Protein AF-A0A4S8HVN1-F1 (afdb_monomer_lite)

Radius of gyration: 25.03 Å; chains: 1; bounding box: 62×56×63 Å

Structure (mmCIF, N/CA/C/O backbone):
data_AF-A0A4S8HVN1-F1
#
_entry.id   AF-A0A4S8HVN1-F1
#
loop_
_atom_site.group_PDB
_atom_site.id
_atom_site.type_symbol
_atom_site.label_atom_id
_atom_site.label_alt_id
_atom_site.label_comp_id
_atom_site.label_asym_id
_atom_site.label_entity_id
_atom_site.label_seq_id
_atom_site.pdbx_PDB_ins_code
_atom_site.Cartn_x
_atom_site.Cartn_y
_atom_site.Cartn_z
_atom_site.occupancy
_atom_site.B_iso_or_equiv
_atom_site.auth_seq_id
_atom_site.auth_comp_id
_atom_site.auth_asym_id
_atom_site.auth_atom_id
_atom_site.pdbx_PDB_model_num
ATOM 1 N N . MET A 1 1 ? 39.379 36.004 -40.654 1.00 59.44 1 MET A N 1
ATOM 2 C CA . MET A 1 1 ? 37.953 35.835 -40.275 1.00 59.44 1 MET A CA 1
ATOM 3 C C . MET A 1 1 ? 37.566 34.396 -39.906 1.00 59.44 1 MET A C 1
ATOM 5 O O . MET A 1 1 ? 36.552 34.215 -39.252 1.00 59.44 1 MET A O 1
ATOM 9 N N . THR A 1 2 ? 38.378 33.380 -40.217 1.00 70.06 2 THR A N 1
ATOM 10 C CA . THR A 1 2 ? 38.041 31.950 -40.045 1.00 70.06 2 THR A CA 1
ATOM 11 C C . THR A 1 2 ? 38.056 31.439 -38.596 1.00 70.06 2 THR A C 1
ATOM 13 O O . THR A 1 2 ? 37.197 30.651 -38.219 1.00 70.06 2 THR A O 1
ATOM 16 N N . LYS A 1 3 ? 38.964 31.934 -37.741 1.00 66.06 3 LYS A N 1
ATOM 17 C CA . LYS A 1 3 ? 39.066 31.487 -36.334 1.00 66.06 3 LYS A CA 1
ATOM 18 C C . LYS A 1 3 ? 37.858 31.881 -35.470 1.00 66.06 3 LYS A C 1
ATOM 20 O O . LYS A 1 3 ? 37.474 31.131 -34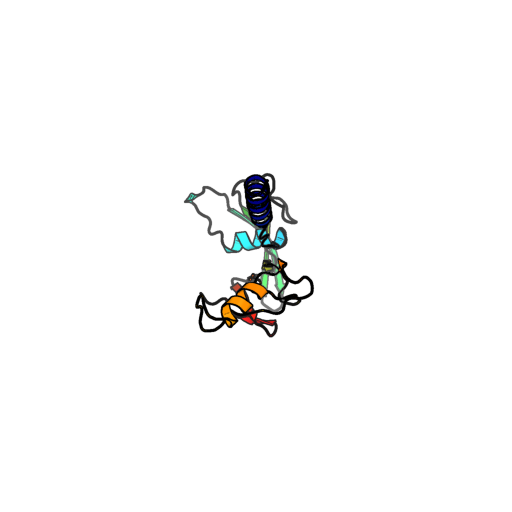.584 1.00 66.06 3 LYS A O 1
ATOM 25 N N . LYS A 1 4 ? 37.240 33.037 -35.749 1.00 71.06 4 LYS A N 1
ATOM 26 C CA . LYS A 1 4 ? 36.045 33.508 -35.024 1.00 71.06 4 LYS A CA 1
ATOM 27 C C . LYS A 1 4 ? 34.813 32.668 -35.370 1.00 71.06 4 LYS A C 1
ATOM 29 O O . LYS A 1 4 ? 34.075 32.290 -34.473 1.00 71.06 4 LYS A O 1
ATOM 34 N N . ALA A 1 5 ? 34.645 32.316 -36.647 1.00 78.56 5 ALA A N 1
ATOM 35 C CA . ALA A 1 5 ? 33.566 31.436 -37.093 1.00 78.56 5 ALA A CA 1
ATOM 36 C C . ALA A 1 5 ? 33.685 30.024 -36.489 1.00 78.56 5 ALA A C 1
ATOM 38 O O . ALA A 1 5 ? 32.685 29.448 -36.077 1.00 78.56 5 ALA A O 1
ATOM 39 N N . PHE A 1 6 ? 34.911 29.505 -36.360 1.00 85.06 6 PHE A N 1
ATOM 40 C CA . PHE A 1 6 ? 35.167 28.207 -35.733 1.00 85.06 6 PHE A CA 1
ATOM 41 C C . PHE A 1 6 ? 34.786 28.180 -34.243 1.00 85.06 6 PHE A C 1
ATOM 43 O O . PHE A 1 6 ? 34.097 27.266 -33.802 1.00 85.06 6 PHE A O 1
ATOM 50 N N . PHE A 1 7 ? 35.159 29.214 -33.481 1.00 83.44 7 PHE A N 1
ATOM 51 C CA . PHE A 1 7 ? 34.783 29.317 -32.065 1.00 83.44 7 PHE A CA 1
ATOM 52 C C . PHE A 1 7 ? 33.270 29.459 -31.861 1.00 83.44 7 PHE A C 1
ATOM 54 O O . PHE A 1 7 ? 32.719 28.861 -30.943 1.00 83.44 7 PHE A O 1
ATOM 61 N N . VAL A 1 8 ? 32.585 30.201 -32.736 1.00 83.38 8 VAL A N 1
ATOM 62 C CA . VAL A 1 8 ? 31.120 30.334 -32.691 1.00 83.38 8 VAL A CA 1
ATOM 63 C C . VAL A 1 8 ? 30.433 29.003 -33.013 1.00 83.38 8 VAL A C 1
ATOM 65 O O . VAL A 1 8 ? 29.471 28.643 -32.341 1.00 83.38 8 VAL A O 1
ATOM 68 N N . ALA A 1 9 ? 30.957 28.233 -33.971 1.00 83.38 9 ALA A N 1
ATOM 69 C CA . ALA A 1 9 ? 30.443 26.901 -34.287 1.00 83.38 9 ALA A CA 1
ATOM 70 C C . ALA A 1 9 ? 30.642 25.906 -33.129 1.00 83.38 9 ALA A C 1
ATOM 72 O O . ALA A 1 9 ? 29.730 25.142 -32.823 1.00 83.38 9 ALA A O 1
ATOM 73 N N . GLN A 1 10 ? 31.789 25.945 -32.438 1.00 79.88 10 GLN A N 1
ATOM 74 C CA . GLN A 1 10 ? 32.013 25.116 -31.246 1.00 79.88 10 GLN A CA 1
ATOM 75 C C . GLN A 1 10 ? 31.101 25.514 -30.080 1.00 79.88 10 GLN A C 1
ATOM 77 O O . GLN A 1 10 ? 30.594 24.639 -29.380 1.00 79.88 10 GLN A O 1
ATOM 82 N N . LEU A 1 11 ? 30.855 26.813 -29.894 1.00 80.31 11 LEU A N 1
ATOM 83 C CA . LEU A 1 11 ? 29.944 27.303 -28.862 1.00 80.31 11 LEU A CA 1
ATOM 84 C C . LEU A 1 11 ? 28.495 26.871 -29.148 1.00 80.31 11 LEU A C 1
ATOM 86 O O . LEU A 1 11 ? 27.813 26.403 -28.244 1.00 80.31 11 LEU A O 1
ATOM 90 N N . LEU A 1 12 ? 28.049 26.941 -30.406 1.00 77.31 12 LEU A N 1
ATOM 91 C CA . LEU A 1 12 ? 26.732 26.448 -30.834 1.00 77.31 12 LEU A CA 1
ATOM 92 C C . LEU A 1 12 ? 26.573 24.936 -30.613 1.00 77.31 12 LEU A C 1
ATOM 94 O O . LEU A 1 12 ? 25.526 24.495 -30.141 1.00 77.31 12 LEU A O 1
ATOM 98 N N . LEU A 1 13 ? 27.619 24.150 -30.883 1.00 77.31 13 LEU A N 1
ATOM 99 C CA . LEU A 1 13 ? 27.610 22.703 -30.653 1.00 77.31 13 LEU A CA 1
ATOM 100 C C . LEU A 1 13 ? 27.547 22.350 -29.155 1.00 77.31 13 LEU A C 1
ATOM 102 O O . LEU A 1 13 ? 26.911 21.369 -28.778 1.00 77.31 13 LEU A O 1
ATOM 106 N N . ALA A 1 14 ? 28.179 23.155 -28.296 1.00 75.69 14 ALA A N 1
ATOM 107 C CA . ALA A 1 14 ? 28.121 22.986 -26.845 1.00 75.69 14 ALA A CA 1
ATOM 108 C C . ALA A 1 14 ? 26.739 23.352 -26.272 1.00 75.69 14 ALA A C 1
ATOM 110 O O . ALA A 1 14 ? 26.232 22.648 -25.401 1.00 75.69 14 ALA A O 1
ATOM 111 N N . VAL A 1 15 ? 26.093 24.399 -26.799 1.00 71.44 15 VAL A N 1
ATOM 112 C CA . VAL A 1 15 ? 24.737 24.808 -26.386 1.00 71.44 15 VAL A CA 1
ATOM 113 C C . VAL A 1 15 ? 23.691 23.755 -26.777 1.00 71.44 15 VAL A C 1
ATOM 115 O O . VAL A 1 15 ? 22.783 23.485 -25.995 1.00 71.44 15 VAL A O 1
ATOM 118 N N . MET A 1 16 ? 23.850 23.086 -27.925 1.00 63.56 16 MET A N 1
ATOM 119 C CA . MET A 1 16 ? 22.971 21.977 -28.327 1.00 63.56 16 MET A CA 1
ATOM 120 C C . MET A 1 16 ? 23.095 20.738 -27.426 1.00 63.56 16 MET A C 1
ATOM 122 O O . MET A 1 16 ? 22.114 20.021 -27.256 1.00 63.56 16 MET A O 1
ATOM 126 N N . GLN A 1 17 ? 24.260 20.493 -26.815 1.00 57.97 17 GLN A N 1
ATOM 127 C CA . GLN A 1 17 ? 24.431 19.396 -25.850 1.00 57.97 17 GLN A CA 1
ATOM 128 C C . GLN A 1 17 ? 23.949 19.752 -24.435 1.00 57.97 17 GLN A C 1
ATOM 130 O O . GLN A 1 17 ? 23.605 18.857 -23.666 1.00 57.97 17 GLN A O 1
ATOM 135 N N . ALA A 1 18 ? 23.875 21.044 -24.093 1.00 56.88 18 ALA A N 1
ATOM 136 C CA . ALA A 1 18 ? 23.375 21.506 -22.797 1.00 56.88 18 ALA A CA 1
ATOM 137 C C . ALA A 1 18 ? 21.836 21.465 -22.683 1.00 56.88 18 ALA A C 1
ATOM 139 O O . ALA A 1 18 ? 21.314 21.414 -21.575 1.00 56.88 18 ALA A O 1
ATOM 140 N N . GLY A 1 19 ? 21.106 21.436 -23.805 1.00 55.88 19 GLY A N 1
ATOM 141 C CA . GLY A 1 19 ? 19.637 21.359 -23.833 1.00 55.88 19 GLY A CA 1
ATOM 142 C C . GLY A 1 19 ? 19.036 19.960 -23.629 1.00 55.88 19 GLY A C 1
ATOM 143 O O . GLY A 1 19 ? 17.837 19.791 -23.817 1.00 55.88 19 GLY A O 1
ATOM 144 N N . ALA A 1 20 ? 19.839 18.946 -23.291 1.00 50.34 20 ALA A N 1
ATOM 145 C CA . ALA A 1 20 ? 19.409 17.543 -23.274 1.00 50.34 20 ALA A CA 1
ATOM 146 C C . ALA A 1 20 ? 19.099 16.967 -21.873 1.00 50.34 20 ALA A C 1
ATOM 148 O O . ALA A 1 20 ? 18.947 15.752 -21.750 1.00 50.34 20 ALA A O 1
ATOM 149 N N . GLN A 1 21 ? 19.046 17.788 -20.815 1.00 51.12 21 GLN A N 1
ATOM 150 C CA . GLN A 1 21 ? 19.045 17.288 -19.426 1.00 51.12 21 GLN A CA 1
ATOM 151 C C . GLN A 1 21 ? 17.822 17.635 -18.567 1.00 51.12 21 GLN A C 1
ATOM 153 O O . GLN A 1 21 ? 17.837 17.334 -17.378 1.00 51.12 21 GLN A O 1
ATOM 158 N N . ASP A 1 22 ? 16.735 18.153 -19.136 1.00 47.06 22 ASP A N 1
ATOM 159 C CA . ASP A 1 22 ? 15.462 18.213 -18.409 1.00 47.06 22 ASP A CA 1
ATOM 160 C C . ASP A 1 22 ? 14.681 16.918 -18.636 1.00 47.06 22 ASP A C 1
ATOM 162 O O . ASP A 1 22 ? 13.722 16.858 -19.400 1.00 47.06 22 ASP A O 1
ATOM 166 N N . TYR A 1 23 ? 15.132 15.844 -17.986 1.00 47.53 23 TYR A N 1
ATOM 167 C CA . TYR A 1 23 ? 14.370 14.604 -17.905 1.00 47.53 23 TYR A CA 1
ATOM 168 C C . TYR A 1 23 ? 13.933 14.371 -16.464 1.00 47.53 23 TYR A C 1
ATOM 170 O O . TYR A 1 23 ? 14.637 13.769 -15.652 1.00 47.53 23 TYR A O 1
ATOM 178 N N . SER A 1 24 ? 12.750 14.887 -16.139 1.00 47.66 24 SER A N 1
ATOM 179 C CA . SER A 1 24 ? 12.038 14.498 -14.931 1.00 47.66 24 SER A CA 1
ATOM 180 C C . SER A 1 24 ? 11.477 13.098 -15.172 1.00 47.66 24 SER A C 1
ATOM 182 O O . SER A 1 24 ? 10.402 12.959 -15.737 1.00 47.66 24 SER A O 1
ATOM 184 N N . ASN A 1 25 ? 12.220 12.054 -14.793 1.00 51.62 25 ASN A N 1
ATOM 185 C CA . ASN A 1 25 ? 11.656 10.707 -14.666 1.00 51.62 25 ASN A CA 1
ATOM 186 C C . ASN A 1 25 ? 10.670 10.736 -13.485 1.00 51.62 25 ASN A C 1
ATOM 188 O O . ASN A 1 25 ? 11.028 10.377 -12.357 1.00 51.62 25 ASN A O 1
ATOM 192 N N . LYS A 1 26 ? 9.459 11.251 -13.701 1.00 52.28 26 LYS A N 1
ATOM 193 C CA . LYS A 1 26 ? 8.410 11.253 -12.685 1.00 52.28 26 LYS A CA 1
ATOM 194 C C . LYS A 1 26 ? 7.759 9.874 -12.705 1.00 52.28 26 LYS A C 1
ATOM 196 O O . LYS A 1 26 ? 6.809 9.648 -13.436 1.00 52.28 26 LYS A O 1
ATOM 201 N N . ILE A 1 27 ? 8.269 8.959 -11.883 1.00 59.19 27 ILE A N 1
ATOM 202 C CA . ILE A 1 27 ? 7.551 7.715 -11.588 1.00 59.19 27 ILE A CA 1
ATOM 203 C C . ILE A 1 27 ? 6.261 8.115 -10.862 1.00 59.19 27 ILE A C 1
ATOM 205 O O . ILE A 1 27 ? 6.318 8.585 -9.721 1.00 59.19 27 ILE A O 1
ATOM 209 N N . ASP A 1 28 ? 5.114 7.983 -11.527 1.00 72.69 28 ASP A N 1
ATOM 210 C CA . ASP A 1 28 ? 3.813 8.273 -10.927 1.00 72.69 28 ASP A CA 1
ATOM 211 C C . ASP A 1 28 ? 3.378 7.053 -10.109 1.00 72.69 28 ASP A C 1
ATOM 213 O O . ASP A 1 28 ? 3.045 5.999 -10.642 1.00 72.69 28 ASP A O 1
ATOM 217 N N . VAL A 1 29 ? 3.456 7.166 -8.783 1.00 75.44 29 VAL A N 1
ATOM 218 C CA . VAL A 1 29 ? 2.964 6.130 -7.869 1.00 75.44 29 VAL A CA 1
ATOM 219 C C . VAL A 1 29 ? 1.683 6.643 -7.246 1.00 75.44 29 VAL A C 1
ATOM 221 O O . VAL A 1 29 ? 1.714 7.590 -6.456 1.00 75.44 29 VAL A O 1
ATOM 224 N N . ILE A 1 30 ? 0.560 6.008 -7.574 1.00 82.69 30 ILE A N 1
ATOM 225 C CA . ILE A 1 30 ? -0.737 6.375 -7.009 1.00 82.69 30 ILE A CA 1
ATOM 226 C C . ILE A 1 30 ? -0.984 5.473 -5.794 1.00 82.69 30 ILE A C 1
ATOM 228 O O . ILE A 1 30 ? -1.159 4.256 -5.945 1.00 82.69 30 ILE A O 1
ATOM 232 N N . PRO A 1 31 ? -0.973 6.030 -4.569 1.00 81.56 31 PRO A N 1
ATOM 233 C CA . PRO A 1 31 ? -1.177 5.243 -3.365 1.00 81.56 31 PRO A CA 1
ATOM 234 C C . PRO A 1 31 ? -2.638 4.777 -3.239 1.00 81.56 31 PRO A C 1
ATOM 236 O O . PRO A 1 31 ? -3.547 5.382 -3.816 1.00 81.56 31 PRO A O 1
ATOM 239 N N . PRO A 1 32 ? -2.898 3.731 -2.433 1.00 79.81 32 PRO A N 1
ATOM 240 C CA . PRO A 1 32 ? -4.253 3.336 -2.081 1.00 79.81 32 PRO A CA 1
ATOM 241 C C . PRO A 1 32 ? -4.969 4.454 -1.317 1.00 79.81 32 PRO A C 1
ATOM 243 O O . PRO A 1 32 ? -4.344 5.330 -0.716 1.00 79.81 32 PRO A O 1
ATOM 246 N N . SER A 1 33 ? -6.301 4.383 -1.279 1.00 82.81 33 SER A N 1
ATOM 247 C CA . SER A 1 33 ? -7.103 5.334 -0.507 1.00 82.81 33 SER A CA 1
ATOM 248 C C . SER A 1 33 ? -6.680 5.362 0.973 1.00 82.81 33 SER A C 1
ATOM 250 O O . SER A 1 33 ? -6.256 4.334 1.504 1.00 82.81 33 SER A O 1
ATOM 252 N N . PRO A 1 34 ? -6.844 6.486 1.694 1.00 77.12 34 PRO A N 1
ATOM 253 C CA . PRO A 1 34 ? -6.430 6.595 3.100 1.00 77.12 34 PRO A CA 1
ATOM 254 C C . PRO A 1 34 ? -7.029 5.517 4.019 1.00 77.12 34 PRO A C 1
ATOM 256 O O . PRO A 1 34 ? -6.358 4.978 4.902 1.00 77.12 34 PRO A O 1
ATOM 259 N N . ASN A 1 35 ? -8.283 5.124 3.776 1.00 76.44 35 ASN A N 1
ATOM 260 C CA . ASN A 1 35 ? -8.927 4.035 4.514 1.00 76.44 35 ASN A CA 1
ATOM 261 C C . ASN A 1 35 ? -8.255 2.675 4.239 1.00 76.44 35 ASN A C 1
ATOM 263 O O . ASN A 1 35 ? -8.036 1.878 5.147 1.00 76.44 35 ASN A O 1
ATOM 267 N N . ALA A 1 36 ? -7.866 2.431 2.987 1.00 75.75 36 ALA A N 1
ATOM 268 C CA . ALA A 1 36 ? -7.120 1.242 2.603 1.00 75.75 36 ALA A CA 1
ATOM 269 C C . ALA A 1 36 ? -5.657 1.276 3.098 1.00 75.75 36 ALA A C 1
ATOM 271 O O . ALA A 1 36 ? -5.100 0.253 3.487 1.00 75.75 36 ALA A O 1
ATOM 272 N N . ALA A 1 37 ? -5.028 2.449 3.145 1.00 73.31 37 ALA A N 1
ATOM 273 C CA . ALA A 1 37 ? -3.675 2.612 3.665 1.00 73.31 37 ALA A CA 1
ATOM 274 C C . ALA A 1 37 ? -3.615 2.359 5.182 1.00 73.31 37 ALA A C 1
ATOM 276 O O . ALA A 1 37 ? -2.763 1.602 5.644 1.00 73.31 37 ALA A O 1
ATOM 277 N N . SER A 1 38 ? -4.551 2.929 5.949 1.00 70.50 38 SER A N 1
ATOM 278 C CA . SER A 1 38 ? -4.601 2.799 7.416 1.00 70.50 38 SER A CA 1
ATOM 279 C C . SER A 1 38 ? -4.817 1.355 7.884 1.00 70.50 38 SER A C 1
ATOM 281 O O . SER A 1 38 ? -4.132 0.881 8.792 1.00 70.50 38 SER A O 1
ATOM 283 N N . LEU A 1 39 ? -5.701 0.604 7.227 1.00 72.06 39 LEU A N 1
ATOM 284 C CA . LEU A 1 39 ? -5.935 -0.806 7.552 1.00 72.06 39 LEU A CA 1
ATOM 285 C C . LEU A 1 39 ? -4.841 -1.736 6.968 1.00 72.06 39 LEU A C 1
ATOM 287 O O . LEU A 1 39 ? -4.543 -2.779 7.551 1.00 72.06 39 LEU A O 1
ATOM 291 N N . GLY A 1 40 ? -4.166 -1.336 5.883 1.00 62.44 40 GLY A N 1
ATOM 292 C CA . GLY A 1 40 ? -2.962 -2.008 5.377 1.00 62.44 40 GLY A CA 1
ATOM 293 C C . GLY A 1 40 ? -1.766 -1.862 6.324 1.00 62.44 40 GLY A C 1
ATOM 294 O O . GLY A 1 40 ? -1.061 -2.839 6.574 1.00 62.44 40 GLY A O 1
ATOM 295 N N . ALA A 1 41 ? -1.585 -0.677 6.918 1.00 60.41 41 ALA A N 1
ATOM 296 C CA . ALA A 1 41 ? -0.602 -0.447 7.973 1.00 60.41 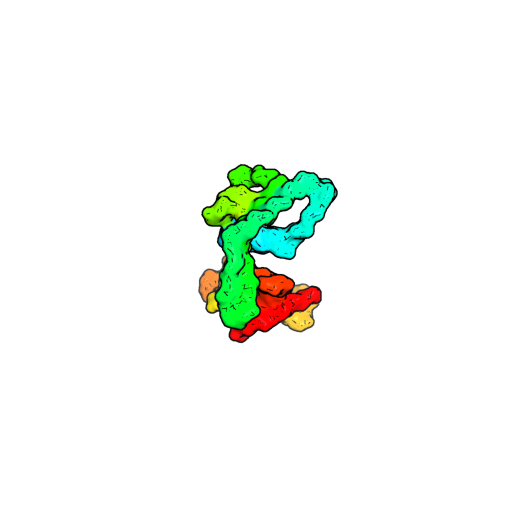41 ALA A CA 1
ATOM 297 C C . ALA A 1 41 ? -0.871 -1.351 9.187 1.00 60.41 41 ALA A C 1
ATOM 299 O O . ALA A 1 41 ? 0.058 -1.963 9.702 1.00 60.41 41 ALA A O 1
ATOM 300 N N . TYR A 1 42 ? -2.137 -1.537 9.581 1.00 58.38 42 TYR A N 1
ATOM 301 C CA . TYR A 1 42 ? -2.500 -2.456 10.667 1.00 58.38 42 TYR A CA 1
ATOM 302 C C . TYR A 1 42 ? -2.085 -3.913 10.398 1.00 58.38 42 TYR A C 1
ATOM 304 O O . TYR A 1 42 ? -1.578 -4.581 11.295 1.00 58.38 42 TYR A O 1
ATOM 312 N N . GLY A 1 43 ? -2.218 -4.395 9.155 1.00 53.75 43 GLY A N 1
ATOM 313 C CA . GLY A 1 43 ? -1.800 -5.751 8.773 1.00 53.75 43 GLY A CA 1
ATOM 314 C C . GLY A 1 43 ? -0.301 -6.042 8.955 1.00 53.75 43 GLY A C 1
ATOM 315 O O . GLY A 1 43 ? 0.082 -7.210 8.973 1.00 53.75 43 GLY A O 1
ATOM 316 N N . GLY A 1 44 ? 0.537 -5.007 9.098 1.00 48.53 44 GLY A N 1
ATOM 317 C CA . GLY A 1 44 ? 1.978 -5.116 9.359 1.00 48.53 44 GLY A CA 1
ATOM 318 C C . GLY A 1 44 ? 2.420 -4.669 10.758 1.00 48.53 44 GLY A C 1
ATOM 319 O O . GLY A 1 44 ? 3.611 -4.739 11.057 1.00 48.53 44 GLY A O 1
ATOM 320 N N . LEU A 1 45 ? 1.503 -4.205 11.612 1.00 49.91 45 LEU A N 1
ATOM 321 C CA . LEU A 1 45 ? 1.828 -3.708 12.947 1.00 49.91 45 LEU A CA 1
ATOM 322 C C . LEU A 1 45 ? 1.580 -4.798 13.992 1.00 49.91 45 LEU A C 1
ATOM 324 O O . LEU A 1 45 ? 0.512 -4.896 14.590 1.00 49.91 45 LEU A O 1
ATOM 328 N N . THR A 1 46 ? 2.609 -5.593 14.276 1.00 48.50 46 THR A N 1
ATOM 329 C CA . THR A 1 46 ? 2.753 -6.169 15.617 1.00 48.50 46 THR A CA 1
ATOM 330 C C . THR A 1 46 ? 2.919 -5.009 16.607 1.00 48.50 46 THR A C 1
ATOM 332 O O . THR A 1 46 ? 3.613 -4.043 16.273 1.00 48.50 46 THR A O 1
ATOM 335 N N . PRO A 1 47 ? 2.323 -5.052 17.814 1.00 49.84 47 PRO A N 1
ATOM 336 C CA . PRO A 1 47 ? 2.594 -4.052 18.841 1.00 49.84 47 PRO A CA 1
ATOM 337 C C . PRO A 1 47 ? 4.094 -4.062 19.141 1.00 49.84 47 PRO A C 1
ATOM 339 O O . PRO A 1 47 ? 4.617 -4.965 19.795 1.00 49.84 47 PRO A O 1
ATOM 342 N N . ASN A 1 48 ? 4.813 -3.088 18.586 1.00 51.84 48 ASN A N 1
ATOM 343 C CA . ASN A 1 48 ? 6.245 -2.996 18.761 1.00 51.84 48 ASN A CA 1
ATOM 344 C C . ASN A 1 48 ? 6.503 -2.302 20.098 1.00 51.84 48 ASN A C 1
ATOM 346 O O . ASN A 1 48 ? 6.483 -1.078 20.193 1.00 51.84 48 ASN A O 1
ATOM 350 N N . LEU A 1 49 ? 6.748 -3.096 21.143 1.00 58.91 49 LEU A N 1
ATOM 351 C CA . LEU A 1 49 ? 7.125 -2.596 22.472 1.00 58.91 49 LEU A CA 1
ATOM 352 C C . LEU A 1 49 ? 8.378 -1.699 22.430 1.00 58.91 49 LEU A C 1
ATOM 354 O O . LEU A 1 49 ? 8.602 -0.928 23.357 1.00 58.91 49 LEU A O 1
ATOM 358 N N . VAL A 1 50 ? 9.172 -1.761 21.354 1.00 60.69 50 VAL A N 1
ATOM 359 C CA . VAL A 1 50 ? 10.375 -0.939 21.161 1.00 60.69 50 VAL A CA 1
ATOM 360 C C . VAL A 1 50 ? 10.040 0.513 20.799 1.00 60.69 50 VAL A C 1
ATOM 362 O O . VAL A 1 50 ? 10.820 1.405 21.114 1.00 60.69 50 VAL A O 1
ATOM 365 N N . THR A 1 51 ? 8.892 0.787 20.165 1.00 67.56 51 THR A N 1
ATOM 366 C CA . THR A 1 51 ? 8.528 2.152 19.731 1.00 67.56 51 THR A CA 1
ATOM 367 C C . THR A 1 51 ? 7.650 2.901 20.731 1.00 67.56 51 THR A C 1
ATOM 369 O O . THR A 1 51 ? 7.428 4.096 20.558 1.00 67.56 51 THR A O 1
ATOM 372 N N . GLY A 1 52 ? 7.134 2.226 21.766 1.00 65.19 52 GLY A N 1
ATOM 373 C CA . GLY A 1 52 ? 6.238 2.829 22.762 1.00 65.19 52 GLY A CA 1
ATOM 374 C C . GLY A 1 52 ? 4.861 3.231 22.217 1.00 65.19 52 GLY A C 1
ATOM 375 O O . GLY A 1 52 ? 4.118 3.934 22.897 1.00 65.19 52 GLY A O 1
ATOM 376 N N . ALA A 1 53 ? 4.507 2.805 21.001 1.00 71.50 53 ALA A N 1
ATOM 377 C CA . ALA A 1 53 ? 3.211 3.106 20.406 1.00 71.50 53 ALA A CA 1
ATOM 378 C C . ALA A 1 53 ? 2.087 2.341 21.127 1.00 71.50 53 ALA A C 1
ATOM 380 O O . ALA A 1 53 ? 2.137 1.117 21.262 1.00 71.50 53 ALA A O 1
ATOM 381 N N . ALA A 1 54 ? 1.047 3.057 21.555 1.00 71.88 54 ALA A N 1
ATOM 382 C CA . ALA A 1 54 ? -0.168 2.466 22.088 1.00 71.88 54 ALA A CA 1
ATOM 383 C C . ALA A 1 54 ? -0.995 1.866 20.944 1.00 71.88 54 ALA A C 1
ATOM 385 O O . ALA A 1 54 ? -1.223 2.509 19.916 1.00 71.88 54 ALA A O 1
ATOM 386 N N . SER A 1 55 ? -1.462 0.635 21.147 1.00 74.38 55 SER A N 1
ATOM 387 C CA . SER A 1 55 ? -2.413 -0.034 20.265 1.00 74.38 55 SER A CA 1
ATOM 388 C C . SER A 1 55 ? -3.663 -0.373 21.065 1.00 74.38 55 SER A C 1
ATOM 390 O O . SER A 1 55 ? -3.579 -1.052 22.088 1.00 74.38 55 SER A O 1
ATOM 392 N N . VAL A 1 56 ? -4.813 0.134 20.622 1.00 80.62 56 VAL A N 1
ATOM 393 C CA . VAL A 1 56 ? -6.112 -0.110 21.263 1.00 80.62 56 VAL A CA 1
ATOM 394 C C . VAL A 1 56 ? -7.050 -0.695 20.222 1.00 80.62 56 VAL A C 1
ATOM 396 O O . VAL A 1 56 ? -7.213 -0.117 19.154 1.00 80.62 56 VAL A O 1
ATOM 399 N N . SER A 1 57 ? -7.683 -1.824 20.532 1.00 83.25 57 SER A N 1
ATOM 400 C CA . SER A 1 57 ? -8.731 -2.413 19.698 1.00 83.25 57 SER A CA 1
ATOM 401 C C . SER A 1 57 ? -10.044 -2.403 20.469 1.00 83.25 57 SER A C 1
ATOM 403 O O . SER A 1 57 ? -10.123 -2.959 21.565 1.00 83.25 57 SER A O 1
ATOM 405 N N . VAL A 1 58 ? -11.056 -1.737 19.915 1.00 86.31 58 VAL A N 1
ATOM 406 C CA . VAL A 1 58 ? -12.403 -1.618 20.481 1.00 86.31 58 VAL A CA 1
ATOM 407 C C . VAL A 1 58 ? -13.368 -2.403 19.589 1.00 86.31 58 VAL A C 1
ATOM 409 O O . VAL A 1 58 ? -13.710 -1.933 18.500 1.00 86.31 58 VAL A O 1
ATOM 412 N N . PRO A 1 59 ? -13.818 -3.598 20.009 1.00 85.94 59 PRO A N 1
ATOM 413 C CA . PRO A 1 59 ? -14.861 -4.328 19.302 1.00 85.94 59 PRO A CA 1
ATOM 414 C C . PRO A 1 59 ? -16.169 -3.532 19.351 1.00 85.94 59 PRO A C 1
ATOM 416 O O . PRO A 1 59 ? -16.618 -3.145 20.428 1.00 85.94 59 PRO A O 1
ATOM 419 N N . VAL A 1 60 ? -16.782 -3.291 18.195 1.00 88.62 60 VAL A N 1
ATOM 420 C CA . VAL A 1 60 ? -18.050 -2.554 18.075 1.00 88.62 60 VAL A CA 1
ATOM 421 C C . VAL A 1 60 ? -19.214 -3.523 17.908 1.00 88.62 60 VAL A C 1
ATOM 423 O O . VAL A 1 60 ? -20.253 -3.370 18.546 1.00 88.62 60 VAL A O 1
ATOM 426 N N . TYR A 1 61 ? -19.051 -4.531 17.051 1.00 87.00 61 TYR A N 1
ATOM 427 C CA . TYR A 1 61 ? -20.098 -5.503 16.755 1.00 87.00 61 TYR A CA 1
ATOM 428 C C . TYR A 1 61 ? -19.497 -6.794 16.194 1.00 87.00 61 TYR A C 1
ATOM 430 O O . TYR A 1 61 ? -18.415 -6.773 15.618 1.00 87.00 61 TYR A O 1
ATOM 438 N N . SER A 1 62 ? -20.190 -7.922 16.334 1.00 85.31 62 SER A N 1
ATOM 439 C CA . SER A 1 62 ? -19.818 -9.169 15.660 1.00 85.31 62 SER A CA 1
ATOM 440 C C . SER A 1 62 ? -20.990 -9.628 14.812 1.00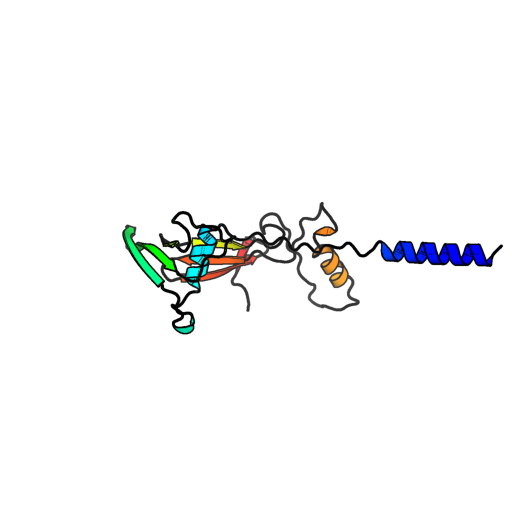 85.31 62 SER A C 1
ATOM 442 O O . SER A 1 62 ? -22.053 -9.971 15.333 1.00 85.31 62 SER A O 1
ATOM 444 N N . LEU A 1 63 ? -20.806 -9.577 13.498 1.00 85.75 63 LEU A N 1
ATOM 445 C CA . LEU A 1 63 ? -21.809 -9.963 12.525 1.00 85.75 63 LEU A CA 1
ATOM 446 C C . LEU A 1 63 ? -21.641 -11.447 12.191 1.00 85.75 63 LEU A C 1
ATOM 448 O O . LEU A 1 63 ? -20.598 -11.857 11.688 1.00 85.75 63 LEU A O 1
ATOM 452 N N . LYS A 1 64 ? -22.686 -12.245 12.420 1.00 86.88 64 LYS A N 1
ATOM 453 C CA . LYS A 1 64 ? -22.693 -13.675 12.086 1.00 86.88 64 LYS A CA 1
ATOM 454 C C . LYS A 1 64 ? -23.382 -13.899 10.745 1.00 86.88 64 LYS A C 1
ATOM 456 O O . LYS A 1 64 ? -24.590 -13.696 10.643 1.00 86.88 64 LYS A O 1
ATOM 461 N N . VAL A 1 65 ? -22.644 -14.329 9.723 1.00 83.50 65 VAL A N 1
ATOM 462 C CA . VAL A 1 65 ? -23.196 -14.629 8.388 1.00 83.50 65 VAL A CA 1
ATOM 463 C C . VAL A 1 65 ? -22.690 -15.983 7.921 1.00 83.50 65 VAL A C 1
ATOM 465 O O . VAL A 1 65 ? -21.490 -16.225 7.911 1.00 83.50 65 VAL A O 1
ATOM 468 N N . ALA A 1 66 ? -23.609 -16.865 7.519 1.00 82.94 66 ALA A N 1
ATOM 469 C CA . ALA A 1 66 ? -23.293 -18.176 6.938 1.00 82.94 66 ALA A CA 1
ATOM 470 C C . ALA A 1 66 ? -22.305 -19.031 7.770 1.00 82.94 66 ALA A C 1
ATOM 472 O O . ALA A 1 66 ? -21.503 -19.772 7.215 1.00 82.94 66 ALA A O 1
ATOM 473 N N . GLY A 1 67 ? -22.356 -18.928 9.105 1.00 81.94 67 GLY A N 1
ATOM 474 C CA . GLY A 1 67 ? -21.451 -19.652 10.010 1.00 81.94 67 GLY A CA 1
ATOM 475 C C . GLY A 1 67 ? -20.088 -18.985 10.233 1.00 81.94 67 GLY A C 1
ATOM 476 O O . GLY A 1 67 ? -19.265 -19.532 10.963 1.00 81.94 67 GLY A O 1
ATOM 477 N N . HIS A 1 68 ? -19.860 -17.803 9.660 1.00 78.56 68 HIS A N 1
ATOM 478 C CA . HIS A 1 68 ? -18.661 -16.996 9.866 1.00 78.56 68 HIS A CA 1
ATOM 479 C C . HIS A 1 68 ? -18.950 -15.799 10.776 1.00 78.56 68 HIS A C 1
ATOM 481 O O . HIS A 1 68 ? -19.951 -15.101 10.602 1.00 78.56 68 HIS A O 1
ATOM 487 N N . ASP A 1 69 ? -18.046 -15.551 11.725 1.00 81.38 69 ASP A N 1
ATOM 488 C CA . ASP A 1 69 ? -18.079 -14.383 12.606 1.00 81.38 69 ASP A CA 1
ATOM 489 C C . ASP A 1 69 ? -17.204 -13.268 12.006 1.00 81.38 69 ASP A C 1
ATOM 491 O O . ASP A 1 69 ? -15.973 -13.339 12.004 1.00 81.38 69 ASP A O 1
ATOM 495 N N . ILE A 1 70 ? -17.846 -12.223 11.483 1.00 83.62 70 ILE A N 1
ATOM 496 C CA . ILE A 1 70 ? -17.201 -10.997 11.011 1.00 83.62 70 ILE A CA 1
ATOM 497 C C . ILE A 1 70 ? -17.180 -9.992 12.163 1.00 83.62 70 ILE A C 1
ATOM 499 O O . ILE A 1 70 ? -18.172 -9.320 12.450 1.00 83.62 70 ILE A O 1
ATOM 503 N N . GLY A 1 71 ? -16.030 -9.876 12.823 1.00 84.19 71 GLY A N 1
ATOM 504 C CA . GLY A 1 71 ? -15.800 -8.840 13.825 1.00 84.19 71 GLY A CA 1
ATOM 505 C C . GLY A 1 71 ? -15.697 -7.456 13.182 1.00 84.19 71 GLY A C 1
ATOM 506 O O . GLY A 1 71 ? -14.854 -7.234 12.313 1.00 84.19 71 GLY A O 1
ATOM 507 N N . VAL A 1 72 ? -16.543 -6.532 13.632 1.00 86.06 72 VAL A N 1
ATOM 508 C CA . VAL A 1 72 ? -16.427 -5.095 13.388 1.00 86.06 72 VAL A CA 1
ATOM 509 C C . VAL A 1 72 ? -15.729 -4.473 14.592 1.00 86.06 72 VAL A C 1
ATOM 511 O O . VAL A 1 72 ? -16.271 -4.474 15.699 1.00 86.06 72 VAL A O 1
ATOM 514 N N . ALA A 1 73 ? -14.527 -3.945 14.390 1.00 86.75 73 ALA A N 1
ATOM 515 C CA . ALA A 1 73 ? -13.722 -3.332 15.439 1.00 86.75 73 ALA A CA 1
ATOM 516 C C . ALA A 1 73 ? -13.083 -2.028 14.958 1.00 86.75 73 ALA A C 1
ATOM 518 O O . ALA A 1 73 ? -12.752 -1.872 13.783 1.00 86.75 73 ALA A O 1
ATOM 519 N N . LEU A 1 74 ? -12.887 -1.098 15.885 1.00 85.25 74 LEU A N 1
ATOM 520 C CA . LEU A 1 74 ? -12.080 0.095 15.677 1.00 85.25 74 LEU A CA 1
ATOM 521 C C . LEU A 1 74 ? -10.702 -0.146 16.276 1.00 85.25 74 LEU A C 1
ATOM 523 O O . LEU A 1 74 ? -10.584 -0.473 17.456 1.00 85.25 74 LEU A O 1
ATOM 527 N N . SER A 1 75 ? -9.665 0.025 15.469 1.00 84.06 75 SER A N 1
ATOM 528 C CA . SER A 1 75 ? -8.282 -0.097 15.913 1.00 84.06 75 SER A CA 1
ATOM 529 C C . SER A 1 75 ? -7.605 1.262 15.896 1.00 84.06 75 SER A C 1
ATOM 531 O O . SER A 1 75 ? -7.615 1.937 14.872 1.00 84.06 75 SER A O 1
ATOM 533 N N . TYR A 1 76 ? -6.980 1.636 17.004 1.00 84.19 76 TYR A N 1
ATOM 534 C CA . TYR A 1 76 ? -6.178 2.843 17.146 1.00 84.19 76 TYR A CA 1
ATOM 535 C C . TYR A 1 76 ? -4.691 2.502 17.250 1.00 84.19 76 TYR A C 1
ATOM 537 O O . TYR A 1 76 ? -4.316 1.560 17.956 1.00 84.19 76 TYR A O 1
ATOM 545 N N . SER A 1 77 ? -3.843 3.290 16.587 1.00 79.12 77 SER A N 1
ATOM 546 C CA . SER A 1 77 ? -2.384 3.227 16.719 1.00 79.12 77 SER A CA 1
ATOM 547 C C . SER A 1 77 ? -1.795 4.622 16.923 1.00 79.12 77 SER A C 1
ATOM 549 O O . SER A 1 77 ? -2.050 5.531 16.137 1.00 79.12 77 SER A O 1
ATOM 551 N N . SER A 1 78 ? -0.993 4.799 17.977 1.00 72.19 78 SER A N 1
ATOM 552 C CA . SER A 1 78 ? -0.442 6.106 18.364 1.00 72.19 78 SER A CA 1
ATOM 553 C C . SER A 1 78 ? 0.987 6.358 17.852 1.00 72.19 78 SER A C 1
ATOM 555 O O . SER A 1 78 ? 1.835 6.845 18.601 1.00 72.19 78 SER A O 1
ATOM 557 N N . SER A 1 79 ? 1.298 6.039 16.594 1.00 67.19 79 SER A N 1
ATOM 558 C CA . SER A 1 79 ? 2.656 6.172 16.025 1.00 67.19 79 SER A CA 1
ATOM 559 C C . SER A 1 79 ? 3.141 7.618 15.787 1.00 67.19 79 SER A C 1
ATOM 561 O O . SER A 1 79 ? 4.145 7.821 15.107 1.00 67.19 79 SER A O 1
ATOM 563 N N . GLY A 1 80 ? 2.459 8.618 16.355 1.00 67.56 80 GLY A N 1
ATOM 564 C CA . GLY A 1 80 ? 2.648 10.038 16.054 1.00 67.56 80 GLY A CA 1
ATOM 565 C C . GLY A 1 80 ? 1.926 10.441 14.766 1.00 67.56 80 GLY A C 1
ATOM 566 O O . GLY A 1 80 ? 1.864 9.663 13.819 1.00 67.56 80 GLY A O 1
ATOM 567 N N . PHE A 1 81 ? 1.365 11.652 14.742 1.00 69.88 81 PHE A N 1
ATOM 568 C CA . PHE A 1 81 ? 0.641 12.178 13.583 1.00 69.88 81 PHE A CA 1
ATOM 569 C C . PHE A 1 81 ? 1.584 12.972 12.687 1.00 69.88 81 PHE A C 1
ATOM 571 O O . PHE A 1 81 ? 2.260 13.891 13.164 1.00 69.88 81 PHE A O 1
ATOM 578 N N . LYS A 1 82 ? 1.621 12.659 11.389 1.00 73.81 82 LYS A N 1
ATOM 579 C CA . LYS A 1 82 ? 2.275 13.547 10.417 1.00 73.81 82 LYS A CA 1
ATOM 580 C C . LYS A 1 82 ? 1.286 14.635 10.001 1.00 73.81 82 LYS A C 1
ATOM 582 O O . LYS A 1 82 ? 0.101 14.368 9.842 1.00 73.81 82 LYS A O 1
ATOM 587 N N . VAL A 1 83 ? 1.775 15.863 9.813 1.00 71.62 83 VAL A N 1
ATOM 588 C CA . VAL A 1 83 ? 0.931 17.022 9.448 1.00 71.62 83 VAL A CA 1
ATOM 589 C C . VAL A 1 83 ? 0.177 16.788 8.134 1.00 71.62 83 VAL A C 1
ATOM 591 O O . VAL A 1 83 ? -0.937 17.267 7.978 1.00 71.62 83 VAL A O 1
ATOM 594 N N . ASP A 1 84 ? 0.771 16.009 7.232 1.00 76.62 84 ASP A N 1
ATOM 595 C CA . ASP A 1 84 ? 0.230 15.696 5.906 1.00 76.62 84 ASP A CA 1
ATOM 596 C C . ASP A 1 84 ? -0.336 14.261 5.823 1.00 76.62 84 ASP A C 1
ATOM 598 O O . ASP A 1 84 ? -0.375 13.635 4.765 1.00 76.62 84 ASP A O 1
ATOM 602 N N . GLU A 1 85 ? -0.706 13.677 6.969 1.00 71.38 85 GLU A N 1
ATOM 603 C CA . GLU A 1 85 ? -1.312 12.347 7.019 1.00 71.38 85 GLU A CA 1
ATOM 604 C C . GLU A 1 85 ? -2.812 12.418 6.746 1.00 71.38 85 GLU A C 1
ATOM 606 O O . GLU A 1 85 ? -3.576 13.056 7.473 1.00 71.38 85 GLU A O 1
ATOM 611 N N . TYR A 1 86 ? -3.249 11.710 5.707 1.00 75.88 86 TYR A N 1
ATOM 612 C CA . TYR A 1 86 ? -4.667 11.577 5.408 1.00 75.88 86 TYR A CA 1
ATOM 613 C C . TYR A 1 86 ? -5.371 10.730 6.470 1.00 75.88 86 TYR A C 1
ATOM 615 O O . TYR A 1 86 ? -4.952 9.616 6.790 1.00 75.88 86 TYR A O 1
ATOM 623 N N . THR A 1 87 ? -6.486 11.243 6.983 1.00 77.00 87 THR A N 1
ATOM 624 C CA . THR A 1 87 ? -7.296 10.554 7.986 1.00 77.00 87 THR A CA 1
ATOM 625 C C . THR A 1 87 ? -8.136 9.446 7.354 1.00 77.00 87 THR A C 1
ATOM 627 O O . THR A 1 87 ? -8.572 9.535 6.203 1.00 77.00 87 THR A O 1
ATOM 630 N N . SER A 1 88 ? -8.378 8.372 8.109 1.00 82.25 88 SER A N 1
ATOM 631 C CA . SER A 1 88 ? -9.368 7.375 7.703 1.00 82.25 88 SER A CA 1
ATOM 632 C C . SER A 1 88 ? -10.784 7.929 7.906 1.00 82.25 88 SER A C 1
ATOM 634 O O . SER A 1 88 ? -10.990 8.965 8.545 1.00 82.25 88 SER A O 1
ATOM 636 N N . GLN A 1 89 ? -11.793 7.198 7.429 1.00 81.94 89 GLN A N 1
ATOM 637 C CA . GLN A 1 89 ? -13.199 7.574 7.626 1.00 81.94 89 GLN A CA 1
ATOM 638 C C . GLN A 1 89 ? -13.618 7.620 9.105 1.00 81.94 89 GLN A C 1
ATOM 640 O O . GLN A 1 89 ? -14.619 8.251 9.430 1.00 81.94 89 GLN A O 1
ATOM 645 N N . VAL A 1 90 ? -12.868 6.959 9.993 1.00 83.88 90 VAL A N 1
ATOM 646 C CA . VAL A 1 90 ? -13.133 6.909 11.441 1.00 83.88 90 VAL A CA 1
ATOM 647 C C . VAL A 1 90 ? -12.199 7.813 12.252 1.00 83.88 90 VAL A C 1
ATOM 649 O O . VAL A 1 90 ? -12.252 7.812 13.478 1.00 83.88 90 VAL A O 1
ATOM 652 N N . GLY A 1 91 ? -11.374 8.619 11.577 1.00 82.50 91 GLY A N 1
ATOM 653 C CA . GLY A 1 91 ? -10.511 9.623 12.191 1.00 82.50 91 GLY A CA 1
ATOM 654 C C . GLY A 1 91 ? -9.018 9.318 12.084 1.00 82.50 91 GLY A C 1
ATOM 655 O O . GLY A 1 91 ? -8.583 8.288 11.571 1.00 82.50 91 GLY A O 1
ATOM 656 N N . CYS A 1 92 ? -8.207 10.262 12.560 1.00 82.88 92 CYS A N 1
ATOM 657 C CA . CYS A 1 92 ? -6.752 10.148 12.521 1.00 82.88 92 CYS A CA 1
ATOM 658 C C . CYS A 1 92 ? -6.256 9.055 13.481 1.00 82.88 92 CYS A C 1
ATOM 660 O O . CYS A 1 92 ? -6.686 9.006 14.634 1.00 82.88 92 CYS A O 1
ATOM 662 N N . GLY A 1 93 ? -5.368 8.175 13.013 1.00 79.25 93 GLY A N 1
ATOM 663 C CA . GLY A 1 93 ? -4.835 7.056 13.803 1.00 79.25 93 GLY A CA 1
ATOM 664 C C . GLY A 1 93 ? -5.830 5.923 14.083 1.00 79.25 93 GLY A C 1
ATOM 665 O O . GLY A 1 93 ? -5.438 4.911 14.661 1.00 79.25 93 GLY A O 1
ATOM 666 N N . TRP A 1 94 ? -7.093 6.064 13.666 1.00 83.69 94 TRP A N 1
ATOM 667 C CA . TRP A 1 94 ? -8.117 5.029 13.765 1.00 83.69 94 TRP A CA 1
ATOM 668 C C . TRP A 1 94 ? -8.281 4.302 12.431 1.00 83.69 94 TRP A C 1
ATOM 670 O O . TRP A 1 94 ? -8.225 4.914 11.367 1.00 83.69 94 TRP A O 1
ATOM 680 N N . ALA A 1 95 ? -8.542 3.002 12.484 1.00 84.75 95 ALA A N 1
ATOM 681 C CA . ALA A 1 95 ? -8.875 2.168 11.339 1.00 84.75 95 ALA A CA 1
ATOM 682 C C . ALA A 1 95 ? -10.105 1.314 11.665 1.00 84.75 95 ALA A C 1
ATOM 684 O O . ALA A 1 95 ? -10.197 0.725 12.745 1.00 84.75 95 ALA A O 1
ATOM 685 N N . LEU A 1 96 ? -11.049 1.241 10.725 1.00 85.38 96 LEU A N 1
ATOM 686 C CA . LEU A 1 96 ? -12.210 0.363 10.823 1.00 85.38 96 LEU A CA 1
ATOM 687 C C . LEU A 1 96 ? -11.858 -1.015 10.261 1.00 85.38 96 LEU A C 1
ATOM 689 O O . LEU A 1 96 ? -11.558 -1.158 9.078 1.00 85.38 96 LEU A O 1
ATOM 693 N N . ILE A 1 97 ? -11.943 -2.036 11.105 1.00 82.56 97 ILE A N 1
ATOM 694 C CA . ILE A 1 97 ? -11.806 -3.440 10.726 1.00 82.56 97 ILE A CA 1
ATOM 695 C C . ILE A 1 97 ? -13.221 -3.997 10.599 1.00 82.56 97 ILE A C 1
ATOM 697 O O . ILE A 1 97 ? -13.901 -4.143 11.608 1.00 82.56 97 ILE A O 1
ATOM 701 N N . ALA A 1 98 ? -13.686 -4.279 9.381 1.00 81.81 98 ALA A N 1
ATOM 702 C CA . ALA A 1 98 ? -15.053 -4.749 9.135 1.00 81.81 98 ALA A CA 1
ATOM 703 C C . ALA A 1 98 ? -15.112 -5.747 7.963 1.00 81.81 98 ALA A C 1
ATOM 705 O O . ALA A 1 98 ? -15.563 -5.418 6.872 1.00 81.81 98 ALA A O 1
ATOM 706 N N . GLY A 1 99 ? -14.630 -6.975 8.172 1.00 76.75 99 GLY A N 1
ATOM 707 C CA . GLY A 1 99 ? -14.784 -8.076 7.201 1.00 76.75 99 GLY A CA 1
ATOM 708 C C . GLY A 1 99 ? -13.659 -8.256 6.181 1.00 76.75 99 GLY A C 1
ATOM 709 O O . GLY A 1 99 ? -13.564 -9.326 5.587 1.00 76.75 99 GLY A O 1
ATOM 710 N N . GLY A 1 100 ? -12.754 -7.287 6.054 1.00 80.12 100 GLY A N 1
ATOM 711 C CA . GLY A 1 100 ? -11.539 -7.396 5.248 1.00 80.12 100 GLY A CA 1
ATOM 712 C C . GLY A 1 100 ? -11.425 -6.321 4.175 1.00 80.12 100 GLY A C 1
ATOM 713 O O . GLY A 1 100 ? -12.331 -5.514 3.984 1.00 80.12 100 GLY A O 1
ATOM 714 N N . MET A 1 101 ? -10.280 -6.271 3.502 1.00 82.00 101 MET A N 1
ATOM 715 C CA . MET A 1 101 ? -9.964 -5.241 2.520 1.00 82.00 101 MET A CA 1
ATOM 716 C C . MET A 1 101 ? -8.957 -5.740 1.488 1.00 82.00 101 MET A C 1
ATOM 718 O O . MET A 1 101 ? -8.069 -6.533 1.804 1.00 82.00 101 MET A O 1
ATOM 722 N N . ILE A 1 102 ? -9.099 -5.229 0.265 1.00 86.75 102 ILE A N 1
ATOM 723 C CA . ILE A 1 102 ? -8.111 -5.316 -0.806 1.00 86.75 102 ILE A CA 1
ATOM 724 C C . ILE A 1 102 ? -7.712 -3.881 -1.169 1.00 86.75 102 ILE A C 1
ATOM 726 O O . ILE A 1 102 ? -8.577 -3.039 -1.409 1.00 86.75 102 ILE A O 1
ATOM 730 N N . SER A 1 103 ? -6.413 -3.600 -1.190 1.00 88.50 103 SER A N 1
ATOM 731 C CA . SER A 1 103 ? -5.826 -2.324 -1.594 1.00 88.50 103 SER A CA 1
ATOM 732 C C . SER A 1 103 ? -4.910 -2.509 -2.797 1.00 88.50 103 SER A C 1
ATOM 734 O O . SER A 1 103 ? -4.388 -3.599 -3.025 1.00 88.50 103 SER A O 1
ATOM 736 N N . ARG A 1 104 ? -4.712 -1.434 -3.560 1.00 89.88 104 ARG A N 1
ATOM 737 C CA . ARG A 1 104 ? -3.855 -1.393 -4.747 1.00 89.88 104 ARG A CA 1
ATOM 738 C C . ARG A 1 104 ? -2.951 -0.171 -4.671 1.00 89.88 104 ARG A C 1
ATOM 740 O O . ARG A 1 104 ? -3.429 0.916 -4.356 1.00 89.88 104 ARG A O 1
ATOM 747 N N . VAL A 1 105 ? -1.671 -0.365 -4.959 1.00 88.94 105 VAL A N 1
ATOM 748 C CA . VAL A 1 105 ? -0.739 0.708 -5.317 1.00 88.94 105 VAL A CA 1
ATOM 749 C C . VAL A 1 105 ? -0.566 0.626 -6.824 1.00 88.94 105 VAL A C 1
ATOM 751 O O . VAL A 1 105 ? -0.189 -0.443 -7.310 1.00 88.94 105 VAL A O 1
ATOM 754 N N . ILE A 1 106 ? -0.874 1.715 -7.528 1.00 85.06 106 ILE A N 1
ATOM 755 C CA . ILE A 1 106 ? -0.676 1.778 -8.977 1.00 85.06 106 ILE A CA 1
ATOM 756 C C . ILE A 1 106 ? 0.727 2.309 -9.241 1.00 85.06 106 ILE A C 1
ATOM 758 O O . ILE A 1 106 ? 1.103 3.346 -8.681 1.00 85.06 106 ILE A O 1
ATOM 762 N N . TYR A 1 107 ? 1.482 1.592 -10.063 1.00 84.12 107 TYR A N 1
ATOM 763 C CA . TYR A 1 107 ? 2.770 2.028 -10.579 1.00 84.12 107 TYR A CA 1
ATOM 764 C C . TYR A 1 107 ? 2.577 2.436 -12.037 1.00 84.12 107 TYR A C 1
ATOM 766 O O . TYR A 1 107 ? 2.305 1.602 -12.886 1.00 84.12 107 TYR A O 1
ATOM 774 N N . ASP A 1 108 ? 2.715 3.730 -12.313 1.00 80.56 108 ASP A N 1
ATOM 775 C CA . ASP A 1 108 ? 2.534 4.318 -13.639 1.00 80.56 108 ASP A CA 1
ATOM 776 C C . ASP A 1 108 ? 1.094 4.173 -14.174 1.00 80.56 108 ASP A C 1
ATOM 778 O O . ASP A 1 108 ? 0.215 4.982 -13.851 1.00 80.56 108 ASP A O 1
ATOM 782 N N . ILE A 1 109 ? 0.813 3.124 -14.948 1.00 82.50 109 ILE A N 1
ATOM 783 C CA . ILE A 1 109 ? -0.472 2.923 -15.622 1.00 82.50 109 ILE A CA 1
ATOM 784 C C . ILE A 1 109 ? -1.216 1.764 -14.954 1.00 82.50 109 ILE A C 1
ATOM 786 O O . ILE A 1 109 ? -0.639 0.696 -14.792 1.00 82.50 109 ILE A O 1
ATOM 790 N N . PRO A 1 110 ? -2.526 1.899 -14.659 1.00 85.81 110 PRO A N 1
ATOM 791 C CA . PRO A 1 110 ? -3.312 0.775 -14.167 1.00 85.81 110 PRO A CA 1
ATOM 792 C C . PRO A 1 110 ? -3.186 -0.461 -15.072 1.00 85.81 110 PRO A C 1
ATOM 794 O O . PRO A 1 110 ? -3.421 -0.351 -16.279 1.00 85.81 110 PRO A O 1
ATOM 797 N N . ASP A 1 111 ? -2.910 -1.631 -14.485 1.00 84.50 111 ASP A N 1
ATOM 798 C CA . ASP A 1 111 ? -2.813 -2.942 -15.162 1.00 84.50 111 ASP A CA 1
ATOM 799 C C . ASP A 1 111 ? -3.916 -3.214 -16.219 1.00 84.50 111 ASP A C 1
ATOM 801 O O . ASP A 1 111 ? -3.662 -3.894 -17.209 1.00 84.50 111 ASP A O 1
ATOM 805 N N . GLU A 1 112 ? -5.149 -2.712 -16.048 1.00 83.88 112 GLU A N 1
ATOM 806 C CA . GLU A 1 112 ? -6.261 -2.928 -16.995 1.00 83.88 112 GLU A CA 1
ATOM 807 C C . GLU A 1 112 ? -6.237 -1.988 -18.211 1.00 83.88 112 GLU A C 1
ATOM 809 O O . GLU A 1 112 ? -7.021 -2.157 -19.147 1.00 83.88 112 GLU A O 1
ATOM 814 N N . ARG A 1 113 ? -5.383 -0.964 -18.182 1.00 81.19 113 ARG A N 1
ATOM 815 C CA . ARG A 1 113 ? -5.213 0.037 -19.245 1.00 81.19 113 ARG A CA 1
ATOM 816 C C . ARG A 1 113 ? -3.851 -0.074 -19.925 1.00 81.19 113 ARG A C 1
ATOM 818 O O . ARG A 1 113 ? -3.751 0.240 -21.111 1.00 81.19 113 ARG A O 1
ATOM 825 N N . GLY A 1 114 ? -2.830 -0.502 -19.186 1.00 77.00 114 GLY A N 1
ATOM 826 C CA . GLY A 1 114 ? -1.470 -0.679 -19.677 1.00 77.00 114 GLY A CA 1
ATOM 827 C C . GLY A 1 114 ? -1.249 -2.027 -20.368 1.00 77.00 114 GLY A C 1
ATOM 828 O O . GLY A 1 114 ? -1.805 -3.054 -19.990 1.00 77.00 114 GLY A O 1
ATOM 829 N N . THR A 1 115 ? -0.394 -2.052 -21.387 1.00 80.50 115 THR A N 1
ATOM 830 C CA . THR A 1 115 ? 0.136 -3.287 -21.974 1.00 80.50 115 THR A CA 1
ATOM 831 C C . THR A 1 115 ? 1.488 -3.588 -21.351 1.00 80.50 115 THR A C 1
ATOM 833 O O . THR A 1 115 ? 2.450 -2.850 -21.559 1.00 80.50 115 THR A O 1
ATOM 836 N N . ARG A 1 116 ? 1.590 -4.699 -20.614 1.00 80.31 116 ARG A N 1
ATOM 837 C CA . ARG A 1 116 ? 2.823 -4.999 -19.883 1.00 80.31 116 ARG A CA 1
ATOM 838 C C . ARG A 1 116 ? 3.974 -5.467 -20.773 1.00 80.31 116 ARG A C 1
ATOM 840 O O . ARG A 1 116 ? 3.973 -6.611 -21.255 1.00 80.31 116 ARG A O 1
ATOM 847 N N . THR A 1 117 ? 5.006 -4.639 -20.897 1.00 79.81 117 THR A N 1
ATOM 848 C CA . THR A 1 117 ? 6.278 -4.995 -21.533 1.00 79.81 117 THR A CA 1
ATOM 849 C C . THR A 1 117 ? 7.172 -5.762 -20.549 1.00 79.81 117 THR A C 1
ATOM 851 O O . THR A 1 117 ? 7.117 -5.558 -19.339 1.00 79.81 117 THR A O 1
ATOM 854 N N . LEU A 1 118 ? 7.939 -6.739 -21.039 1.00 78.88 118 LEU A N 1
ATOM 855 C CA . LEU A 1 118 ? 8.826 -7.559 -20.204 1.00 78.88 118 LEU A CA 1
ATOM 856 C C . LEU A 1 118 ? 10.255 -7.441 -20.718 1.00 78.88 118 LEU A C 1
ATOM 858 O O . LEU A 1 118 ? 10.448 -7.430 -21.936 1.00 78.88 118 LEU A O 1
ATOM 862 N N . PRO A 1 119 ? 11.254 -7.438 -19.820 1.00 77.25 119 PRO A N 1
ATOM 863 C CA . PRO A 1 119 ? 12.636 -7.428 -20.250 1.00 77.25 119 PRO A CA 1
ATOM 864 C C . PRO A 1 119 ? 12.926 -8.683 -21.085 1.00 77.25 119 PRO A C 1
ATOM 866 O O . PRO A 1 119 ? 12.434 -9.776 -20.766 1.00 77.25 119 PRO A O 1
ATOM 869 N N . PRO A 1 120 ? 13.737 -8.567 -22.149 1.00 79.50 120 PRO A N 1
ATOM 870 C CA . PRO A 1 120 ? 14.159 -9.722 -22.922 1.00 79.50 120 PRO A CA 1
ATOM 871 C C . PRO A 1 120 ? 14.925 -10.706 -22.032 1.00 79.50 120 PRO A C 1
ATOM 873 O O . PRO A 1 120 ? 15.593 -10.326 -21.069 1.00 79.50 120 PRO A O 1
ATOM 876 N N . LYS A 1 121 ? 14.895 -11.996 -22.392 1.00 79.06 121 LYS A N 1
ATOM 877 C CA . LYS A 1 121 ? 15.584 -13.064 -21.637 1.00 79.06 121 LYS A CA 1
ATOM 878 C C . LYS A 1 121 ? 17.088 -12.813 -21.462 1.00 79.06 121 LYS A C 1
ATOM 880 O O . LYS A 1 121 ? 17.698 -13.383 -20.562 1.00 79.06 121 LYS A O 1
ATOM 885 N N . ARG A 1 122 ? 17.695 -12.011 -22.342 1.00 75.44 122 ARG A N 1
ATOM 886 C CA . ARG A 1 122 ? 19.107 -11.622 -22.295 1.00 75.44 122 ARG A CA 1
ATOM 887 C C . ARG A 1 122 ? 19.229 -10.117 -22.097 1.00 75.44 122 ARG A C 1
ATOM 889 O O . ARG A 1 122 ? 18.994 -9.346 -23.026 1.00 75.44 122 ARG A O 1
ATOM 896 N N . ILE A 1 123 ? 19.666 -9.729 -20.905 1.00 77.06 123 ILE A N 1
ATOM 897 C CA . ILE A 1 123 ? 19.997 -8.347 -20.561 1.00 77.06 123 ILE A CA 1
ATOM 898 C C . ILE A 1 123 ? 21.461 -8.115 -20.953 1.00 77.06 123 ILE A C 1
ATOM 900 O O . ILE A 1 123 ? 22.368 -8.706 -20.368 1.00 77.06 123 ILE A O 1
ATOM 904 N N . SER A 1 124 ? 21.701 -7.317 -21.994 1.00 78.06 124 SER A N 1
ATOM 905 C CA . SER A 1 124 ? 23.045 -6.964 -22.460 1.00 78.06 124 SER A CA 1
ATOM 906 C C . SER A 1 124 ? 23.023 -5.586 -23.109 1.00 78.06 124 SER A C 1
ATOM 908 O O . SER A 1 124 ? 22.109 -5.281 -23.871 1.00 78.06 124 SER A O 1
ATOM 910 N N . ASN A 1 125 ? 24.054 -4.780 -22.851 1.00 68.38 125 ASN A N 1
ATOM 911 C CA . ASN A 1 125 ? 24.135 -3.377 -23.281 1.00 68.38 125 ASN A CA 1
ATOM 912 C C . ASN A 1 125 ? 24.171 -3.191 -24.814 1.00 68.38 125 ASN A C 1
ATOM 914 O O . ASN A 1 125 ? 23.919 -2.094 -25.297 1.00 68.38 125 ASN A O 1
ATOM 918 N N . ASN A 1 126 ? 24.433 -4.261 -25.576 1.00 70.94 126 ASN A N 1
ATOM 919 C CA . ASN A 1 126 ? 24.407 -4.267 -27.043 1.00 70.94 126 ASN A CA 1
ATOM 920 C C . ASN A 1 126 ? 23.281 -5.141 -27.621 1.00 70.94 126 ASN A C 1
ATOM 922 O O . ASN A 1 126 ? 23.335 -5.497 -28.796 1.00 70.94 126 ASN A O 1
ATOM 926 N N . ASN A 1 127 ? 22.278 -5.520 -26.821 1.00 79.94 127 ASN A N 1
ATOM 927 C CA . ASN A 1 127 ? 21.095 -6.208 -27.334 1.00 79.94 127 ASN A CA 1
ATOM 928 C C . ASN A 1 127 ? 20.078 -5.166 -27.848 1.00 79.94 127 ASN A C 1
ATOM 930 O O . ASN A 1 127 ? 19.555 -4.399 -27.034 1.00 79.94 127 ASN A O 1
ATOM 934 N N . PRO A 1 128 ? 19.758 -5.136 -29.158 1.00 81.75 128 PRO A N 1
ATOM 935 C CA . PRO A 1 128 ? 18.726 -4.253 -29.701 1.00 81.75 128 PRO A CA 1
ATOM 936 C C . PRO A 1 128 ? 17.378 -4.409 -28.989 1.00 81.75 128 PRO A C 1
ATOM 938 O O . PRO A 1 128 ? 16.739 -3.405 -28.702 1.00 81.75 128 PRO A O 1
ATOM 941 N N . GLU A 1 129 ? 17.009 -5.636 -28.609 1.00 81.50 129 GLU A N 1
ATOM 942 C CA . GLU A 1 129 ? 15.759 -5.944 -27.897 1.00 81.50 129 GLU A CA 1
ATOM 943 C C . GLU A 1 129 ? 15.736 -5.323 -26.494 1.00 81.50 129 GLU A C 1
ATOM 945 O O . GLU A 1 129 ? 14.695 -4.899 -26.004 1.00 81.50 129 GLU A O 1
ATOM 950 N N . PHE A 1 130 ? 16.892 -5.262 -25.823 1.00 80.88 130 PHE A N 1
ATOM 951 C CA . PHE A 1 130 ? 16.992 -4.646 -24.500 1.00 80.88 130 PHE A CA 1
ATOM 952 C C . PHE A 1 130 ? 16.911 -3.125 -24.606 1.00 80.88 130 PHE A C 1
ATOM 954 O O . PHE A 1 130 ? 16.224 -2.490 -23.814 1.00 80.88 130 PHE A O 1
ATOM 961 N N . ASN A 1 131 ? 17.546 -2.547 -25.626 1.00 79.25 131 ASN A N 1
ATOM 962 C CA . ASN A 1 131 ? 17.450 -1.117 -25.904 1.00 79.25 131 ASN A CA 1
ATOM 963 C C . ASN A 1 131 ? 16.036 -0.703 -26.337 1.00 79.25 131 ASN A C 1
ATOM 965 O O . ASN A 1 131 ? 15.615 0.410 -26.038 1.00 79.25 131 ASN A O 1
ATOM 969 N N . GLU A 1 132 ? 15.304 -1.578 -27.025 1.00 79.69 132 GLU A N 1
ATOM 970 C CA . GLU A 1 132 ? 13.893 -1.383 -27.360 1.00 79.69 132 GLU A CA 1
ATOM 971 C C . GLU A 1 132 ? 13.010 -1.475 -26.112 1.00 79.69 132 GLU A C 1
ATOM 973 O O . GLU A 1 132 ? 12.270 -0.535 -25.836 1.00 79.69 132 GLU A O 1
ATOM 978 N N . PHE A 1 133 ? 13.188 -2.504 -25.276 1.00 80.81 133 PHE A N 1
ATOM 979 C CA . PHE A 1 133 ? 12.509 -2.604 -23.980 1.00 80.81 133 PHE A CA 1
ATOM 980 C C . PHE A 1 133 ? 12.740 -1.365 -23.101 1.00 80.81 133 PHE A C 1
ATOM 982 O O . PHE A 1 133 ? 11.790 -0.842 -22.536 1.00 80.81 133 PHE A O 1
ATOM 989 N N . LEU A 1 134 ? 13.972 -0.853 -23.004 1.00 77.94 134 LEU A N 1
ATOM 990 C CA . LEU A 1 134 ? 14.267 0.356 -22.221 1.00 77.94 134 LEU A CA 1
ATOM 991 C C . LEU A 1 134 ? 13.586 1.616 -22.773 1.00 77.94 134 LEU A C 1
ATOM 993 O O . LEU A 1 134 ? 13.305 2.534 -22.006 1.00 77.94 134 LEU A O 1
ATOM 997 N N . LYS A 1 135 ? 13.336 1.679 -24.086 1.00 76.19 135 LYS A N 1
ATOM 998 C CA . LYS A 1 135 ? 12.562 2.769 -24.695 1.00 76.19 135 LYS A CA 1
ATOM 999 C C . LYS A 1 135 ? 11.074 2.629 -24.390 1.00 76.19 135 LYS A C 1
ATOM 1001 O O . LYS A 1 135 ? 10.449 3.629 -24.083 1.00 76.19 135 LYS A O 1
ATOM 1006 N N . GLU A 1 136 ? 10.532 1.413 -24.439 1.00 74.94 136 GLU A N 1
ATOM 1007 C CA . GLU A 1 136 ? 9.117 1.140 -24.139 1.00 74.94 136 GLU A CA 1
ATOM 1008 C C . GLU A 1 136 ? 8.775 1.253 -22.653 1.00 74.94 136 GLU A C 1
ATOM 1010 O O . GLU A 1 136 ? 7.696 1.713 -22.301 1.00 74.94 136 GLU A O 1
ATOM 1015 N N . ALA A 1 137 ? 9.691 0.835 -21.779 1.00 73.81 137 ALA A N 1
ATOM 1016 C CA . ALA A 1 137 ? 9.551 0.939 -20.330 1.00 73.81 137 ALA A CA 1
ATOM 1017 C C . ALA A 1 137 ? 9.634 2.389 -19.833 1.00 73.81 137 ALA A C 1
ATOM 1019 O O . ALA A 1 137 ? 9.343 2.661 -18.672 1.00 73.81 137 ALA A O 1
ATOM 1020 N N . ARG A 1 138 ? 10.072 3.315 -20.690 1.00 69.62 138 ARG A N 1
ATOM 1021 C CA . ARG A 1 138 ? 10.091 4.747 -20.418 1.00 69.62 138 ARG A CA 1
ATOM 1022 C C . ARG A 1 138 ? 8.825 5.352 -21.019 1.00 69.62 138 ARG A C 1
ATOM 1024 O O . ARG A 1 138 ? 8.844 5.828 -22.152 1.00 69.62 138 ARG A O 1
ATOM 1031 N N . SER A 1 139 ? 7.742 5.300 -20.250 1.00 60.09 139 SER A N 1
ATOM 1032 C CA . SER A 1 139 ? 6.399 5.780 -20.611 1.00 60.09 139 SER A CA 1
ATOM 1033 C C . SER A 1 139 ? 6.363 7.217 -21.158 1.00 60.09 139 SER A C 1
ATOM 1035 O O . SER A 1 139 ? 5.505 7.548 -21.970 1.00 60.09 139 SER A O 1
ATOM 1037 N N . ASP A 1 140 ? 7.353 8.046 -20.819 1.00 55.12 140 ASP A N 1
ATOM 1038 C CA . ASP A 1 140 ? 7.444 9.458 -21.216 1.00 55.12 140 ASP A CA 1
ATOM 1039 C C . ASP A 1 140 ? 7.743 9.727 -22.710 1.00 55.12 140 ASP A C 1
ATOM 1041 O O . ASP A 1 140 ? 7.699 10.883 -23.139 1.00 55.12 140 ASP A O 1
ATOM 1045 N N . LEU A 1 141 ? 8.105 8.715 -23.513 1.00 54.09 141 LEU A N 1
ATOM 1046 C CA . LEU A 1 141 ? 8.556 8.930 -24.902 1.00 54.09 141 LEU A CA 1
ATOM 1047 C C . LEU A 1 141 ? 7.481 8.757 -25.984 1.00 54.09 141 LEU A C 1
ATOM 1049 O O . LEU A 1 141 ? 7.674 9.293 -27.072 1.00 54.09 141 LEU A O 1
ATOM 1053 N N . ASP A 1 142 ? 6.370 8.072 -25.706 1.00 55.25 142 ASP A N 1
ATOM 1054 C CA . ASP A 1 142 ? 5.282 7.864 -26.672 1.00 55.25 142 ASP A CA 1
ATOM 1055 C C . ASP A 1 142 ? 3.920 7.950 -25.966 1.00 55.25 142 ASP A C 1
ATOM 1057 O O . ASP A 1 142 ? 3.418 6.973 -25.420 1.00 55.25 142 ASP A O 1
ATOM 1061 N N . TYR A 1 143 ? 3.282 9.122 -26.031 1.00 51.28 143 TYR A N 1
ATOM 1062 C CA . TYR A 1 143 ? 1.952 9.384 -25.454 1.00 51.28 143 TYR A CA 1
ATOM 1063 C C . TYR A 1 143 ? 0.849 8.437 -25.974 1.00 51.28 143 TYR A C 1
ATOM 1065 O O . TYR A 1 143 ? -0.165 8.233 -25.313 1.00 51.28 143 TYR A O 1
ATOM 1073 N N . GLU A 1 144 ? 1.032 7.840 -27.156 1.00 57.09 144 GLU A N 1
ATOM 1074 C CA . GLU A 1 144 ? 0.089 6.865 -27.725 1.00 57.09 144 GLU A CA 1
ATOM 1075 C C . GLU A 1 144 ? 0.305 5.437 -27.204 1.00 57.09 144 GLU A C 1
ATOM 1077 O O . GLU A 1 144 ? -0.569 4.576 -27.352 1.00 57.09 144 GLU A O 1
ATOM 1082 N N . LYS A 1 145 ? 1.460 5.160 -26.591 1.00 61.72 145 LYS A N 1
ATOM 1083 C CA . LYS A 1 145 ? 1.865 3.815 -26.203 1.00 61.72 145 LYS A CA 1
ATOM 1084 C C . LYS A 1 145 ? 1.683 3.650 -24.696 1.00 61.72 145 LYS A C 1
ATOM 1086 O O . LYS A 1 145 ? 2.556 3.970 -23.903 1.00 61.72 145 LYS A O 1
ATOM 1091 N N . ASN A 1 146 ? 0.537 3.087 -24.307 1.00 71.69 146 ASN A N 1
ATOM 1092 C CA . ASN A 1 146 ? 0.231 2.697 -22.924 1.00 71.69 146 ASN A CA 1
ATOM 1093 C C . ASN A 1 146 ? 1.044 1.460 -22.493 1.00 71.69 146 ASN A C 1
ATOM 1095 O O . ASN A 1 146 ? 0.471 0.482 -22.019 1.00 71.69 146 ASN A O 1
ATOM 1099 N N . THR A 1 147 ? 2.350 1.417 -22.753 1.00 74.50 147 THR A N 1
ATOM 1100 C CA . THR A 1 147 ? 3.204 0.325 -22.283 1.00 74.50 147 THR A CA 1
ATOM 1101 C C . THR A 1 147 ? 3.620 0.575 -20.850 1.00 74.50 147 THR A C 1
ATOM 1103 O O . THR A 1 147 ? 4.110 1.647 -20.523 1.00 74.50 147 THR A O 1
ATOM 1106 N N . ASP A 1 148 ? 3.459 -0.448 -20.022 1.00 77.38 148 ASP A N 1
ATOM 1107 C CA . ASP A 1 148 ? 3.869 -0.427 -18.626 1.00 77.38 148 ASP A CA 1
ATOM 1108 C C . ASP A 1 148 ? 4.898 -1.543 -18.372 1.00 77.38 148 ASP A C 1
ATOM 1110 O O . ASP A 1 148 ? 4.790 -2.655 -18.897 1.00 77.38 148 ASP A O 1
ATOM 1114 N N . ALA A 1 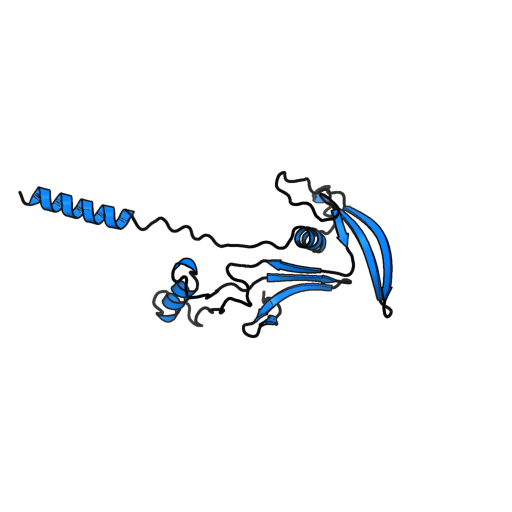149 ? 5.943 -1.238 -17.610 1.00 77.88 149 ALA A N 1
ATOM 1115 C CA . ALA A 1 149 ? 6.989 -2.188 -17.238 1.00 77.88 149 ALA A CA 1
ATOM 1116 C C . ALA A 1 149 ? 6.833 -2.718 -15.802 1.00 77.88 149 ALA A C 1
ATOM 1118 O O . ALA A 1 149 ? 7.547 -3.655 -15.422 1.00 77.88 149 ALA A O 1
ATOM 1119 N N . GLN A 1 150 ? 5.933 -2.141 -15.001 1.00 80.88 150 GLN A N 1
ATOM 1120 C CA . GLN A 1 150 ? 5.794 -2.407 -13.576 1.00 80.88 150 GLN A CA 1
ATOM 1121 C C . GLN A 1 150 ? 4.349 -2.760 -13.216 1.00 80.88 150 GLN A C 1
ATOM 1123 O O . GLN A 1 150 ? 3.508 -1.882 -13.160 1.00 80.88 150 GLN A O 1
ATOM 1128 N N . PRO A 1 151 ? 4.062 -4.025 -12.859 1.00 86.50 151 PRO A N 1
ATOM 1129 C CA . PRO A 1 151 ? 2.710 -4.381 -12.467 1.00 86.50 151 PRO A CA 1
ATOM 1130 C C . PRO A 1 151 ? 2.286 -3.687 -11.178 1.00 86.50 151 PRO A C 1
ATOM 1132 O O . PRO A 1 151 ? 3.094 -3.497 -10.258 1.00 86.50 151 PRO A O 1
ATOM 1135 N N . ASP A 1 152 ? 0.984 -3.472 -11.057 1.00 89.88 152 ASP A N 1
ATOM 1136 C CA . ASP A 1 152 ? 0.410 -2.942 -9.834 1.00 89.88 152 ASP A CA 1
ATOM 1137 C C . ASP A 1 152 ? 0.474 -3.947 -8.689 1.00 89.88 152 ASP A C 1
ATOM 1139 O O . ASP A 1 152 ? 0.336 -5.167 -8.851 1.00 89.88 152 ASP A O 1
ATOM 1143 N N . GLN A 1 153 ? 0.666 -3.420 -7.481 1.00 90.12 153 GLN A N 1
ATOM 1144 C CA . GLN A 1 153 ? 0.758 -4.247 -6.288 1.00 90.12 153 GLN A CA 1
ATOM 1145 C C . GLN A 1 153 ? -0.553 -4.215 -5.520 1.00 90.12 153 GLN A C 1
ATOM 1147 O O . GLN A 1 153 ? -0.932 -3.194 -4.936 1.00 90.12 153 GLN A O 1
ATOM 1152 N N . PHE A 1 154 ? -1.187 -5.377 -5.428 1.00 90.56 154 PHE A N 1
ATOM 1153 C CA . PHE A 1 154 ? -2.374 -5.578 -4.621 1.00 90.56 154 PHE A CA 1
ATOM 1154 C C . PHE A 1 154 ? -1.993 -6.181 -3.274 1.00 90.56 154 PHE A C 1
ATOM 1156 O O . PHE A 1 154 ? -1.137 -7.063 -3.176 1.00 90.56 154 PHE A O 1
ATOM 1163 N N . SER A 1 155 ? -2.633 -5.704 -2.214 1.00 88.44 155 SER A N 1
ATOM 1164 C CA . SER A 1 155 ? -2.522 -6.265 -0.869 1.00 88.44 155 SER A CA 1
ATOM 1165 C C . SER A 1 155 ? -3.913 -6.592 -0.359 1.00 88.44 155 SER A C 1
ATOM 1167 O O . SER A 1 155 ? -4.852 -5.845 -0.611 1.00 88.44 155 SER A O 1
ATOM 1169 N N . PHE A 1 156 ? -4.056 -7.689 0.372 1.00 86.88 156 PHE A N 1
ATOM 1170 C CA . PHE A 1 156 ? -5.325 -8.050 0.990 1.00 86.88 156 PHE A CA 1
ATOM 1171 C C . PHE A 1 156 ? -5.145 -8.442 2.450 1.00 86.88 156 PHE A C 1
ATOM 1173 O O . PHE A 1 156 ? -4.093 -8.942 2.858 1.00 86.88 156 PHE A O 1
ATOM 1180 N N . ASN A 1 157 ? -6.198 -8.227 3.229 1.00 81.81 157 ASN A N 1
ATOM 1181 C CA . ASN A 1 157 ? -6.327 -8.708 4.595 1.00 81.81 157 ASN A CA 1
ATOM 1182 C C . ASN A 1 157 ? -7.804 -8.988 4.873 1.00 81.81 157 ASN A C 1
ATOM 1184 O O . ASN A 1 157 ? -8.617 -8.068 4.834 1.00 81.81 157 ASN A O 1
ATOM 1188 N N . PHE A 1 158 ? -8.160 -10.237 5.143 1.00 81.75 158 PHE A N 1
ATOM 1189 C CA . PHE A 1 158 ? -9.511 -10.634 5.520 1.00 81.75 158 PHE A CA 1
ATOM 1190 C C . PHE A 1 158 ? -9.460 -11.863 6.427 1.00 81.75 158 PHE A C 1
ATOM 1192 O O . PHE A 1 158 ? -8.736 -12.810 6.147 1.00 81.75 158 PHE A O 1
ATOM 1199 N N . MET A 1 159 ? -10.246 -11.871 7.507 1.00 75.44 159 MET A N 1
ATOM 1200 C CA . MET A 1 159 ? -10.500 -13.064 8.339 1.00 75.44 159 MET A CA 1
ATOM 1201 C C . MET A 1 159 ? -9.247 -13.889 8.729 1.00 75.44 159 MET A C 1
ATOM 1203 O O . MET A 1 159 ? -9.295 -15.114 8.768 1.00 75.44 159 MET A O 1
ATOM 1207 N N . GLY A 1 160 ? -8.115 -13.232 9.004 1.00 74.56 160 GLY A N 1
ATOM 1208 C CA . GLY A 1 160 ? -6.853 -13.897 9.368 1.00 74.56 160 GLY A CA 1
ATOM 1209 C C . GLY A 1 160 ? -5.963 -14.310 8.188 1.00 74.56 160 GLY A C 1
ATOM 1210 O O . GLY A 1 160 ? -4.819 -14.703 8.404 1.00 74.56 160 GLY A O 1
ATOM 1211 N N . TYR A 1 161 ? -6.435 -14.164 6.952 1.00 80.94 161 TYR A N 1
ATOM 1212 C CA . TYR A 1 161 ? -5.627 -14.280 5.743 1.00 80.94 161 TYR A CA 1
ATOM 1213 C C . TYR A 1 161 ? -5.118 -12.907 5.324 1.00 80.94 161 TYR A C 1
ATOM 1215 O O . TYR A 1 161 ? -5.879 -11.946 5.220 1.00 80.94 161 TYR A O 1
ATOM 1223 N N . SER A 1 162 ? -3.830 -12.821 5.028 1.00 82.56 162 SER A N 1
ATOM 1224 C CA . SER A 1 162 ? -3.228 -11.630 4.446 1.00 82.56 162 SER A CA 1
ATOM 1225 C C . SER A 1 162 ? -2.178 -12.016 3.418 1.00 82.56 162 SER A C 1
ATOM 1227 O O . SER A 1 162 ? -1.613 -13.113 3.450 1.00 82.56 162 SER A O 1
ATOM 1229 N N . GLY A 1 163 ? -1.933 -11.123 2.469 1.00 84.50 163 GLY A N 1
ATOM 1230 C CA . GLY A 1 163 ? -0.975 -11.389 1.413 1.00 84.50 163 GLY A CA 1
ATOM 1231 C C . GLY A 1 163 ? -0.892 -10.272 0.395 1.00 84.50 163 GLY A C 1
ATOM 1232 O O . GLY A 1 163 ? -1.580 -9.252 0.483 1.00 84.50 163 GLY A O 1
ATOM 1233 N N . LYS A 1 164 ? -0.015 -10.491 -0.580 1.00 89.00 164 LYS A N 1
ATOM 1234 C CA . LYS A 1 164 ? 0.179 -9.612 -1.726 1.00 89.00 164 LYS A CA 1
ATOM 1235 C C . LYS A 1 164 ? 0.146 -10.425 -3.004 1.00 89.00 164 LYS A C 1
ATOM 1237 O O . LYS A 1 164 ? 0.647 -11.550 -3.038 1.00 89.00 164 LYS A O 1
ATOM 1242 N N . PHE A 1 165 ? -0.413 -9.839 -4.047 1.00 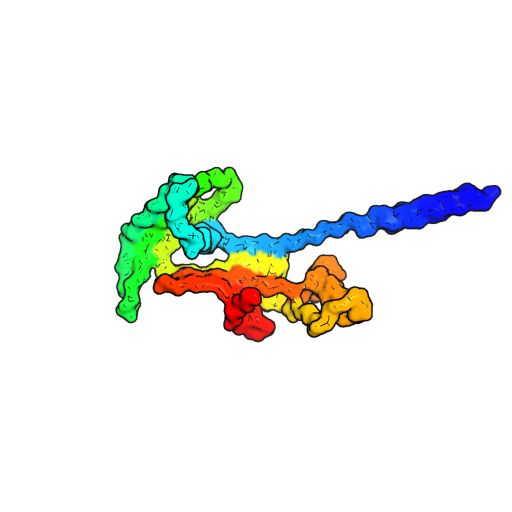91.00 165 PHE A N 1
ATOM 1243 C CA . PHE A 1 165 ? -0.423 -10.414 -5.382 1.00 91.00 165 PHE A CA 1
ATOM 1244 C C . PHE A 1 165 ? -0.273 -9.306 -6.421 1.00 91.00 165 PHE A C 1
ATOM 1246 O O . PHE A 1 165 ? -0.439 -8.122 -6.125 1.00 91.00 165 PHE A O 1
ATOM 1253 N N . ILE A 1 166 ? 0.064 -9.716 -7.633 1.00 91.94 166 ILE A N 1
ATOM 1254 C CA . ILE A 1 166 ? 0.057 -8.867 -8.822 1.00 91.94 166 ILE A CA 1
ATOM 1255 C C . ILE A 1 166 ? -0.866 -9.518 -9.845 1.00 91.94 166 ILE A C 1
ATOM 1257 O O . ILE A 1 166 ? -1.095 -10.731 -9.783 1.00 91.94 166 ILE A O 1
ATOM 1261 N N . LEU A 1 167 ? -1.389 -8.755 -10.794 1.00 89.94 167 LEU A N 1
ATOM 1262 C CA . LEU A 1 167 ? -2.072 -9.358 -11.932 1.00 89.94 167 LEU A CA 1
ATOM 1263 C C . LEU A 1 167 ? -1.029 -9.833 -12.946 1.00 89.94 167 LEU A C 1
ATOM 1265 O O . LEU A 1 167 ? 0.070 -9.283 -13.026 1.00 89.94 167 LEU A O 1
ATOM 1269 N N . ASP A 1 168 ? -1.320 -10.900 -13.688 1.00 86.56 168 ASP A N 1
ATOM 1270 C CA . ASP A 1 168 ? -0.558 -11.327 -14.861 1.00 86.56 168 ASP A CA 1
ATOM 1271 C C . ASP A 1 168 ? -1.054 -10.600 -16.135 1.00 86.56 168 ASP A C 1
ATOM 1273 O O . ASP A 1 168 ? -1.892 -9.704 -16.073 1.00 86.56 168 ASP A O 1
ATOM 1277 N N . ARG A 1 169 ? -0.503 -10.916 -17.313 1.00 83.06 169 ARG A N 1
ATOM 1278 C CA . ARG A 1 169 ? -0.912 -10.269 -18.581 1.00 83.06 169 ARG A CA 1
ATOM 1279 C C . ARG A 1 169 ? -2.347 -10.602 -19.004 1.00 83.06 169 ARG A C 1
ATOM 1281 O O . ARG A 1 169 ? -2.882 -9.945 -19.886 1.00 83.06 169 ARG A O 1
ATOM 1288 N N . THR A 1 170 ? -2.938 -11.636 -18.412 1.00 85.69 170 THR A N 1
ATOM 1289 C CA . THR A 1 170 ? -4.330 -12.045 -18.628 1.00 85.69 170 THR A CA 1
ATOM 1290 C C . THR A 1 170 ? -5.267 -11.473 -17.564 1.00 85.69 170 THR A C 1
ATOM 1292 O O . THR A 1 170 ? -6.433 -11.851 -17.527 1.00 85.69 170 THR A O 1
ATOM 1295 N N . LEU A 1 171 ? -4.764 -10.568 -16.712 1.00 84.75 171 LEU A N 1
ATOM 1296 C CA . LEU A 1 171 ? -5.456 -10.024 -15.542 1.00 84.75 171 LEU A CA 1
ATOM 1297 C C . LEU A 1 171 ? -5.792 -11.088 -14.484 1.00 84.75 171 LEU A C 1
ATOM 1299 O O . LEU A 1 171 ? -6.681 -10.896 -13.655 1.00 84.75 171 LEU A O 1
ATOM 1303 N N . SER A 1 172 ? -5.063 -12.206 -14.479 1.00 89.69 172 SER A N 1
ATOM 1304 C CA . SER A 1 172 ? -5.215 -13.253 -13.471 1.00 89.69 172 SER A CA 1
ATOM 1305 C C . SER A 1 172 ? -4.294 -12.981 -12.278 1.00 89.69 172 SER A C 1
ATOM 1307 O O . SER A 1 172 ? -3.123 -12.650 -12.477 1.00 89.69 172 SER A O 1
ATOM 1309 N N . PRO A 1 173 ? -4.769 -13.134 -11.030 1.00 89.06 173 PRO A N 1
ATOM 1310 C CA . PRO A 1 173 ? -3.946 -12.900 -9.853 1.00 89.06 173 PRO A CA 1
ATOM 1311 C C . PRO A 1 173 ? -2.853 -13.964 -9.734 1.00 89.06 173 PRO A C 1
ATOM 1313 O O . PRO A 1 173 ? -3.121 -15.167 -9.724 1.00 89.06 173 PRO A O 1
ATOM 1316 N N . VAL A 1 174 ? -1.610 -13.513 -9.594 1.00 89.81 174 VAL A N 1
ATOM 1317 C CA . VAL A 1 174 ? -0.445 -14.362 -9.351 1.00 89.81 174 VAL A CA 1
ATOM 1318 C C . VAL A 1 174 ? 0.309 -13.879 -8.119 1.00 89.81 174 VAL A C 1
ATOM 1320 O O . VAL A 1 174 ? 0.457 -12.681 -7.869 1.00 89.81 174 VAL A O 1
ATOM 1323 N N . ASN A 1 175 ? 0.813 -14.828 -7.331 1.00 84.12 175 ASN A N 1
ATOM 1324 C CA . ASN A 1 175 ? 1.646 -14.497 -6.182 1.00 84.12 175 ASN A CA 1
ATOM 1325 C C . ASN A 1 175 ? 2.896 -13.751 -6.653 1.00 84.12 175 ASN A C 1
ATOM 1327 O O . ASN A 1 175 ? 3.580 -14.191 -7.583 1.00 84.12 175 ASN A O 1
ATOM 1331 N N . GLN A 1 176 ? 3.213 -12.650 -5.976 1.00 66.69 176 GLN A N 1
ATOM 1332 C CA . GLN A 1 176 ? 4.447 -11.917 -6.222 1.00 66.69 176 GLN A CA 1
ATOM 1333 C C . GLN A 1 176 ? 5.623 -12.856 -5.901 1.00 66.69 176 GLN A C 1
ATOM 1335 O O . GLN A 1 176 ? 5.779 -13.308 -4.763 1.00 66.69 176 GLN A O 1
ATOM 1340 N N . ARG A 1 177 ? 6.405 -13.238 -6.920 1.00 56.06 177 ARG A N 1
ATOM 1341 C CA . ARG A 1 177 ? 7.602 -14.068 -6.720 1.00 56.06 177 ARG A CA 1
ATOM 1342 C C . ARG A 1 177 ? 8.640 -13.228 -5.966 1.00 56.06 177 ARG A C 1
ATOM 1344 O O . ARG A 1 177 ? 8.838 -12.071 -6.325 1.00 56.06 177 ARG A O 1
ATOM 1351 N N . LYS A 1 178 ? 9.221 -13.806 -4.908 1.00 38.75 178 LYS A N 1
ATOM 1352 C CA . LYS A 1 178 ? 10.314 -13.199 -4.132 1.00 38.75 178 LYS A CA 1
ATOM 1353 C C . LYS A 1 178 ? 11.557 -12.991 -4.985 1.00 38.75 178 LYS A C 1
ATOM 1355 O O . LYS A 1 178 ? 11.801 -13.858 -5.855 1.00 38.75 178 LYS A O 1
#

Foldseek 3Di:
DPVVVVVVVVVVVVVVVVPPPPDPLPFDKDFWDLLQVLVVVVVVDDPDVVQVKDKDKAFDDWDADPNDTWTWIKIAIPNDDDPPRDAHPVGRRIHTRTFKDKTKIDTRDALVQAQEDEAPPDDDPPDPSNVVSVCLCSCVPDVVHRHHHDFMKMWMDGDHDTAIWTADNVRHTDHDDD

Organism: NCBI:txid2569763

Sequence (178 aa):
MTKKAFFVAQLLLAVMQAGAQDYSNKIDVIPPSPNAASLGAYGGLTPNLVTGAASVSVPVYSLKVAGHDIGVALSYSSSGFKVDEYTSQVGCGWALIAGGMISRVIYDIPDERGTRTLPPKRISNNNPEFNEFLKEARSDLDYEKNTDAQPDQFSFNFMGYSGKFILDRTLSPVNQRK

Secondary structure (DSSP, 8-state):
-HHHHHHHHHHHHHHHHHTT--------EEPPPHHHHHHHHHTT----TTTT--EEEEEEEEEEETTEEEEEEEEEE-S---TTPPPBTTBTTEEEEES-EEEEEEESS-TTTSEE----SS-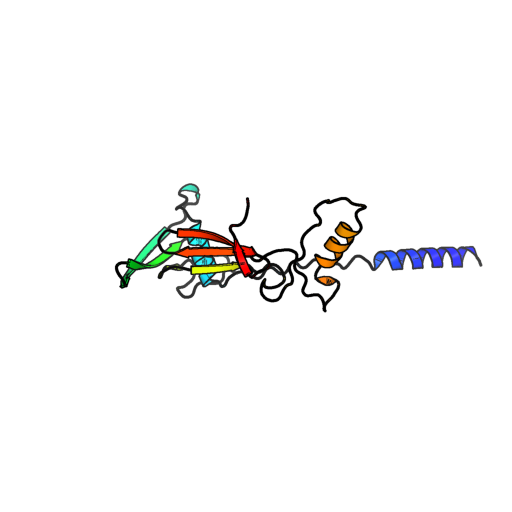-TT-HHHHHHHHHT-GGG-TT--EESSPPEEEEEETTEEEEEEE-TTS-EEE---

pLDDT: mean 75.44, std 11.7, range [38.75, 91.94]